Protein AF-A0A2V7XSC0-F1 (afdb_monomer_lite)

Radius of gyration: 14.92 Å; chains: 1; bounding box: 40×30×39 Å

Sequence (66 aa):
MKFPVDAPRSRVIRALQSLGFEIVREREHIAMIRRNVDGTTTPLTMPNHPRIKSSTLRRPRTSTPR

Structure (mmCIF, N/CA/C/O backbone):
data_AF-A0A2V7XSC0-F1
#
_entry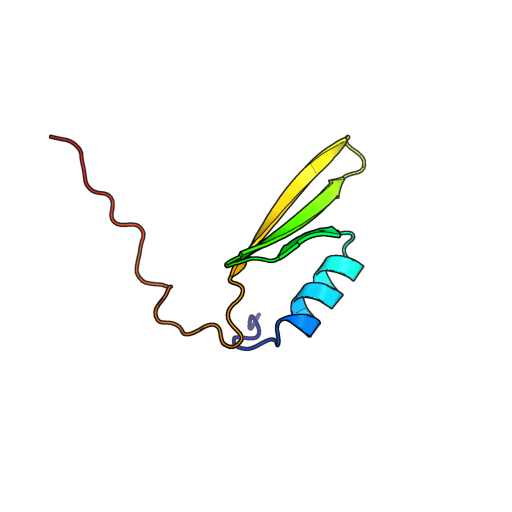.id   AF-A0A2V7XSC0-F1
#
loop_
_atom_site.group_PDB
_atom_site.id
_atom_site.type_symbol
_atom_site.label_atom_id
_atom_site.label_alt_id
_atom_site.label_comp_id
_atom_site.label_asym_id
_atom_site.label_entity_id
_atom_site.label_seq_id
_atom_site.pdbx_PDB_ins_code
_atom_site.Cartn_x
_atom_site.Cartn_y
_atom_site.Cartn_z
_atom_site.occupancy
_atom_site.B_iso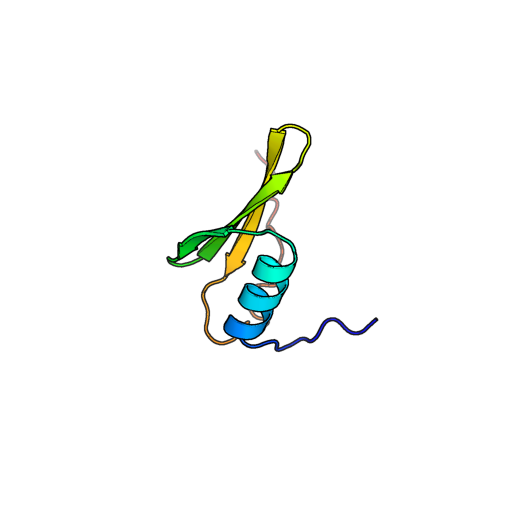_or_equiv
_atom_site.auth_seq_id
_atom_site.auth_comp_id
_atom_site.auth_asym_id
_atom_site.auth_atom_id
_atom_site.pdbx_PDB_model_num
ATOM 1 N N . MET A 1 1 ? 3.568 -20.063 -1.356 1.00 39.28 1 MET A N 1
ATOM 2 C CA . MET A 1 1 ? 3.007 -18.740 -1.712 1.00 39.28 1 MET A CA 1
ATOM 3 C C . MET A 1 1 ? 4.152 -17.804 -2.063 1.00 39.28 1 MET A C 1
ATOM 5 O O . MET A 1 1 ? 4.898 -17.404 -1.182 1.00 39.28 1 MET A O 1
ATOM 9 N N . LYS A 1 2 ? 4.378 -17.555 -3.356 1.00 42.12 2 LYS A N 1
ATOM 10 C CA . LYS A 1 2 ? 5.498 -16.741 -3.844 1.00 42.12 2 LYS A CA 1
ATOM 11 C C . LYS A 1 2 ? 4.966 -15.317 -4.009 1.00 42.12 2 LYS A C 1
ATOM 13 O O . LYS A 1 2 ? 4.201 -15.069 -4.935 1.00 42.12 2 LYS A O 1
ATOM 18 N N . PHE A 1 3 ? 5.290 -14.415 -3.082 1.00 43.41 3 PHE A N 1
ATOM 19 C CA . PHE A 1 3 ? 5.053 -12.988 -3.307 1.00 43.41 3 PHE A CA 1
ATOM 20 C C . PHE A 1 3 ? 5.806 -12.603 -4.590 1.00 43.41 3 PHE A C 1
ATOM 22 O O . PHE A 1 3 ? 6.994 -12.923 -4.691 1.00 43.41 3 PHE A O 1
ATOM 29 N N . PRO A 1 4 ? 5.146 -12.013 -5.602 1.00 48.72 4 PRO A N 1
ATOM 30 C CA . PRO A 1 4 ? 5.818 -11.652 -6.839 1.00 48.72 4 PRO A CA 1
ATOM 31 C C . PRO A 1 4 ? 6.826 -10.553 -6.514 1.00 48.72 4 PRO A C 1
ATOM 33 O O . PRO A 1 4 ? 6.452 -9.420 -6.224 1.00 48.72 4 PRO A O 1
ATOM 36 N N . VAL A 1 5 ? 8.104 -10.934 -6.515 1.00 52.34 5 VAL A N 1
ATOM 37 C CA . VAL A 1 5 ? 9.224 -10.092 -6.078 1.00 52.34 5 VAL A CA 1
ATOM 38 C C . VAL A 1 5 ? 9.442 -8.873 -6.988 1.00 52.34 5 VAL A C 1
ATOM 40 O O . VAL A 1 5 ? 10.092 -7.923 -6.584 1.00 52.34 5 VAL A O 1
ATOM 43 N N . ASP A 1 6 ? 8.776 -8.818 -8.145 1.00 54.44 6 ASP A N 1
ATOM 44 C CA . ASP A 1 6 ? 8.754 -7.655 -9.030 1.00 54.44 6 ASP A CA 1
ATOM 45 C C . ASP A 1 6 ? 7.370 -7.502 -9.683 1.00 54.44 6 ASP A C 1
ATOM 47 O O . ASP A 1 6 ? 7.137 -7.900 -10.826 1.00 54.44 6 ASP A O 1
ATOM 51 N N . ALA A 1 7 ? 6.404 -6.941 -8.953 1.00 60.41 7 ALA A N 1
ATOM 52 C CA . ALA A 1 7 ? 5.162 -6.466 -9.556 1.00 60.41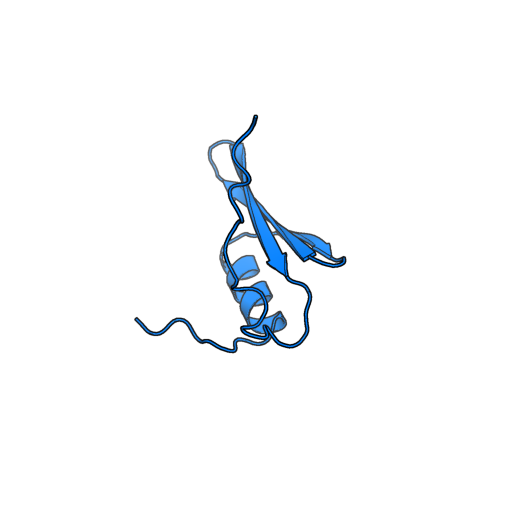 7 ALA A CA 1
ATOM 53 C C . ALA A 1 7 ? 5.332 -4.988 -9.954 1.00 60.41 7 ALA A C 1
ATOM 55 O O . ALA A 1 7 ? 5.693 -4.173 -9.101 1.00 60.41 7 ALA A O 1
ATOM 56 N N . PRO A 1 8 ? 5.068 -4.600 -11.220 1.00 68.31 8 PRO A N 1
ATOM 57 C CA . PRO A 1 8 ? 5.113 -3.196 -11.594 1.00 68.31 8 PRO A CA 1
ATOM 58 C C . PRO A 1 8 ? 4.108 -2.429 -10.736 1.00 68.31 8 PRO A C 1
ATOM 60 O O . PRO A 1 8 ? 2.981 -2.892 -10.548 1.00 68.31 8 PRO A O 1
ATOM 63 N N . ARG A 1 9 ? 4.514 -1.259 -10.228 1.00 72.44 9 ARG A N 1
ATOM 64 C CA . ARG A 1 9 ? 3.715 -0.377 -9.359 1.00 72.44 9 ARG A CA 1
ATOM 65 C C . ARG A 1 9 ? 2.252 -0.290 -9.800 1.00 72.44 9 ARG A C 1
ATOM 67 O O . ARG A 1 9 ? 1.356 -0.458 -8.982 1.00 72.44 9 ARG A O 1
ATOM 74 N N . SER A 1 10 ? 2.010 -0.114 -11.098 1.00 76.94 10 SER A N 1
ATOM 75 C CA . SER A 1 10 ? 0.663 -0.028 -11.664 1.00 76.94 10 SER A CA 1
ATOM 76 C C . SER A 1 10 ? -0.184 -1.272 -11.390 1.00 76.94 10 SER A C 1
ATOM 78 O O . SER A 1 10 ? -1.369 -1.144 -11.125 1.00 76.94 10 SER A O 1
ATOM 80 N N . ARG A 1 11 ? 0.400 -2.477 -11.400 1.00 79.06 11 ARG A N 1
ATOM 81 C CA . ARG A 1 11 ? -0.302 -3.736 -11.094 1.00 79.06 11 ARG A CA 1
ATOM 82 C C . ARG A 1 11 ? -0.685 -3.818 -9.620 1.00 79.06 11 ARG A C 1
ATOM 84 O O . ARG A 1 11 ? -1.788 -4.255 -9.312 1.00 79.06 11 ARG A O 1
ATOM 91 N N . VAL A 1 12 ? 0.211 -3.375 -8.737 1.00 77.31 12 VAL A N 1
ATOM 92 C CA . VAL A 1 12 ? -0.027 -3.357 -7.287 1.00 77.31 12 VAL A CA 1
ATOM 93 C C . VAL A 1 12 ? -1.101 -2.331 -6.937 1.00 77.31 12 VAL A C 1
ATOM 95 O O . VAL A 1 12 ? -2.059 -2.669 -6.254 1.00 77.31 12 VAL A O 1
ATOM 98 N N . ILE A 1 13 ? -1.008 -1.119 -7.490 1.00 81.50 13 ILE A N 1
ATOM 99 C CA . ILE A 1 13 ? -2.037 -0.084 -7.339 1.00 81.50 13 ILE A CA 1
ATOM 100 C C . ILE A 1 13 ? -3.389 -0.594 -7.836 1.00 81.50 13 ILE A C 1
ATOM 102 O O . ILE A 1 13 ? -4.375 -0.460 -7.126 1.00 81.50 13 ILE A O 1
ATOM 106 N N . ARG A 1 14 ? -3.449 -1.219 -9.018 1.00 84.00 14 ARG A N 1
ATOM 107 C CA . ARG A 1 14 ? -4.712 -1.707 -9.594 1.00 84.00 14 ARG A CA 1
ATOM 108 C C . ARG A 1 14 ? -5.338 -2.829 -8.762 1.00 84.00 14 ARG A C 1
ATOM 110 O O . ARG A 1 14 ? -6.553 -2.860 -8.600 1.00 84.00 14 ARG A O 1
ATOM 117 N N . ALA A 1 15 ? -4.518 -3.719 -8.202 1.00 84.62 15 ALA A N 1
ATOM 118 C CA . ALA A 1 15 ? -4.979 -4.743 -7.268 1.00 84.62 15 ALA A CA 1
ATOM 119 C C . ALA A 1 15 ? -5.510 -4.125 -5.963 1.00 84.62 15 ALA A C 1
ATOM 121 O O . ALA A 1 15 ? -6.567 -4.521 -5.484 1.00 84.62 15 ALA A O 1
ATOM 122 N N . LEU A 1 16 ? -4.821 -3.119 -5.419 1.00 84.88 16 LEU A N 1
ATOM 123 C CA . LEU A 1 16 ? -5.246 -2.408 -4.212 1.00 84.88 16 LEU A CA 1
ATOM 124 C C . LEU A 1 16 ? -6.519 -1.583 -4.451 1.00 84.88 16 LEU A C 1
ATOM 126 O O . LEU A 1 16 ? -7.438 -1.640 -3.642 1.00 84.88 16 LEU A O 1
ATOM 130 N N . GLN A 1 17 ? -6.640 -0.909 -5.592 1.00 86.88 17 GLN A N 1
ATOM 131 C CA . GLN A 1 17 ? -7.879 -0.244 -6.008 1.00 86.88 17 GLN A CA 1
ATOM 132 C C . GLN A 1 17 ? -9.040 -1.235 -6.109 1.00 86.88 17 GLN A C 1
ATOM 134 O O . GLN A 1 17 ? -10.120 -0.956 -5.598 1.00 86.88 17 GLN A O 1
ATOM 139 N N . SER A 1 18 ? -8.809 -2.429 -6.668 1.00 86.94 18 SER A N 1
ATOM 140 C CA . SER A 1 18 ? -9.825 -3.491 -6.702 1.00 86.94 18 SER A CA 1
ATOM 141 C C . SER A 1 18 ? -10.242 -3.984 -5.310 1.00 86.94 18 SER A C 1
ATOM 143 O O . SER A 1 18 ? -11.335 -4.522 -5.168 1.00 86.94 18 SER A O 1
ATOM 145 N N . LEU A 1 19 ? -9.391 -3.823 -4.293 1.00 84.50 19 LEU A N 1
ATOM 146 C CA . LEU A 1 19 ? -9.687 -4.162 -2.896 1.00 84.50 19 LEU A CA 1
ATOM 147 C C . LEU A 1 19 ? -10.362 -3.004 -2.131 1.00 84.50 19 LEU A C 1
ATOM 149 O O . LEU A 1 19 ? -10.701 -3.159 -0.953 1.00 84.50 19 LEU A O 1
ATOM 153 N N . GLY A 1 20 ? -10.561 -1.853 -2.783 1.00 88.12 20 GLY A N 1
ATOM 154 C CA . GLY A 1 20 ? -11.152 -0.651 -2.194 1.00 88.12 20 GLY A CA 1
ATOM 155 C C . GLY A 1 20 ? -10.142 0.301 -1.550 1.00 88.12 20 GLY A C 1
ATOM 156 O O . GLY A 1 20 ? -10.521 1.094 -0.691 1.00 88.12 20 GLY A O 1
ATOM 157 N N . PHE A 1 21 ? -8.859 0.218 -1.911 1.00 89.12 21 PHE A N 1
ATOM 158 C CA . PHE A 1 21 ? -7.871 1.219 -1.511 1.00 89.12 21 PHE A CA 1
ATOM 159 C C . PHE A 1 21 ? -7.857 2.398 -2.490 1.00 89.12 21 PHE A C 1
ATOM 161 O O . PHE A 1 21 ? -7.729 2.229 -3.702 1.00 89.12 21 PHE A O 1
ATOM 168 N N . GLU A 1 22 ? -7.890 3.604 -1.948 1.00 89.25 22 GLU A N 1
ATOM 169 C CA . GLU A 1 22 ? -7.809 4.871 -2.664 1.00 89.25 22 GLU A CA 1
ATOM 170 C C . GLU A 1 22 ? -6.424 5.491 -2.457 1.00 89.25 22 GLU A C 1
ATOM 172 O O . GLU A 1 22 ? -5.877 5.444 -1.357 1.00 89.25 22 GLU A O 1
ATOM 177 N N . ILE A 1 23 ? -5.833 6.077 -3.497 1.00 87.25 23 ILE A N 1
ATOM 178 C CA . ILE A 1 23 ? -4.539 6.758 -3.378 1.00 87.25 23 ILE A CA 1
ATOM 179 C C . ILE A 1 23 ? -4.757 8.126 -2.730 1.00 87.25 23 ILE A C 1
ATOM 181 O O . ILE A 1 23 ? -5.551 8.920 -3.221 1.00 87.25 23 ILE A O 1
ATOM 185 N N . VAL A 1 24 ? -4.022 8.419 -1.657 1.00 88.50 24 VAL A N 1
ATOM 186 C CA . VAL A 1 24 ? -4.099 9.714 -0.955 1.00 88.50 24 VAL A CA 1
ATOM 187 C C . VAL A 1 24 ? -2.861 10.575 -1.143 1.00 88.50 24 VAL A C 1
ATOM 189 O O . VAL A 1 24 ? -2.919 11.790 -0.962 1.00 88.50 24 VAL A O 1
ATOM 192 N N . ARG A 1 25 ? -1.715 9.974 -1.481 1.00 85.62 25 ARG A N 1
ATOM 193 C CA . ARG A 1 25 ? -0.467 10.714 -1.687 1.00 85.62 25 ARG A CA 1
ATOM 194 C C . ARG A 1 25 ? 0.470 9.943 -2.596 1.00 85.62 25 ARG A C 1
ATOM 196 O O . ARG A 1 25 ? 0.745 8.785 -2.325 1.00 85.62 25 ARG A O 1
ATOM 203 N N . GLU A 1 26 ? 1.028 10.611 -3.598 1.00 77.69 26 GLU A N 1
ATOM 204 C CA . GLU A 1 26 ? 2.022 10.052 -4.521 1.00 77.69 26 GLU A CA 1
ATOM 205 C C . GLU A 1 26 ? 3.255 10.962 -4.523 1.00 77.69 26 GLU A C 1
ATOM 207 O O . GLU A 1 26 ? 3.364 11.888 -5.321 1.00 77.69 26 GLU A O 1
ATOM 212 N N . ARG A 1 27 ? 4.164 10.772 -3.557 1.00 78.12 27 ARG A N 1
ATOM 213 C CA . ARG A 1 27 ? 5.463 11.481 -3.520 1.00 78.12 27 ARG A CA 1
ATOM 214 C C . ARG A 1 27 ? 6.599 10.458 -3.505 1.00 78.12 27 ARG A C 1
ATOM 216 O O . ARG A 1 27 ? 6.573 9.557 -4.325 1.00 78.12 27 ARG A O 1
ATOM 223 N N . GLU A 1 28 ? 7.566 10.530 -2.590 1.00 78.38 28 GLU A N 1
ATOM 224 C CA . GLU A 1 28 ? 8.586 9.471 -2.415 1.00 78.38 28 GLU A CA 1
ATOM 225 C C . GLU A 1 28 ? 7.990 8.113 -2.029 1.00 78.38 28 GLU A C 1
ATOM 227 O O . GLU A 1 28 ? 8.522 7.058 -2.370 1.00 78.38 28 GLU A O 1
ATOM 232 N N . HIS A 1 29 ? 6.843 8.140 -1.359 1.00 80.00 29 HIS A N 1
ATOM 233 C CA . HIS A 1 29 ? 6.032 6.973 -1.070 1.00 80.00 29 HIS A CA 1
ATOM 234 C C . HIS A 1 29 ? 4.602 7.234 -1.548 1.00 80.00 29 HIS A C 1
ATOM 236 O O . HIS A 1 29 ? 4.112 8.369 -1.496 1.00 80.00 29 HIS A O 1
ATOM 242 N N . ILE A 1 30 ? 3.952 6.178 -2.023 1.00 83.19 30 ILE A N 1
ATOM 243 C CA . ILE A 1 30 ? 2.537 6.141 -2.359 1.00 83.19 30 ILE A CA 1
ATOM 244 C C . I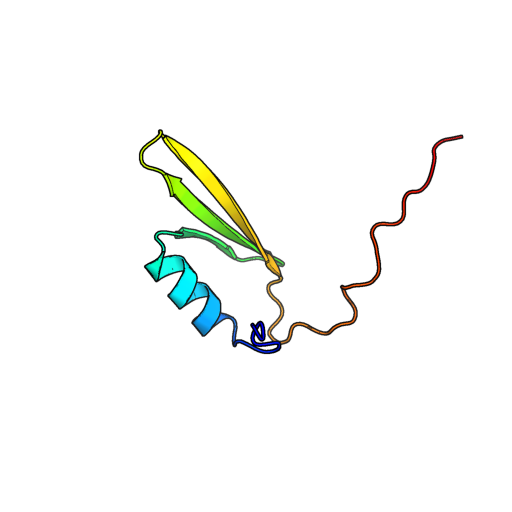LE A 1 30 ? 1.790 5.724 -1.104 1.00 83.19 30 ILE A C 1
ATOM 246 O O . ILE A 1 30 ? 1.921 4.587 -0.658 1.00 83.19 30 ILE A O 1
ATOM 250 N N . ALA A 1 31 ? 1.028 6.640 -0.524 1.00 86.88 31 ALA A N 1
ATOM 251 C CA . ALA A 1 31 ? 0.093 6.312 0.536 1.00 86.88 31 ALA A CA 1
ATOM 252 C C . ALA A 1 31 ? -1.283 6.067 -0.083 1.00 86.8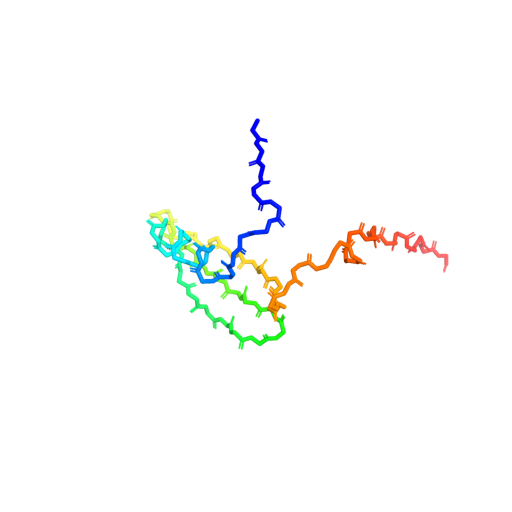8 31 ALA A C 1
ATOM 254 O O . ALA A 1 31 ? -1.771 6.864 -0.888 1.00 86.88 31 ALA A O 1
ATOM 255 N N . MET A 1 32 ? -1.899 4.964 0.313 1.00 90.44 32 MET A N 1
ATOM 256 C CA . MET A 1 32 ? -3.262 4.584 -0.013 1.00 90.44 32 MET A CA 1
ATOM 257 C C . MET A 1 32 ? -4.048 4.399 1.285 1.00 90.44 32 MET A C 1
ATOM 259 O O . MET A 1 32 ? -3.469 4.055 2.314 1.00 90.44 32 MET A O 1
ATOM 263 N N . ILE A 1 33 ? -5.357 4.610 1.255 1.00 91.69 33 ILE A N 1
ATOM 264 C CA . ILE A 1 33 ? -6.251 4.319 2.377 1.00 91.69 33 ILE A CA 1
ATOM 265 C C . ILE A 1 33 ? -7.395 3.445 1.893 1.00 91.69 33 ILE A C 1
ATOM 267 O O . ILE A 1 33 ? -7.915 3.655 0.805 1.00 91.69 33 ILE A O 1
ATOM 271 N N . ARG A 1 34 ? -7.819 2.485 2.706 1.00 90.44 34 ARG A N 1
ATOM 272 C CA . ARG A 1 34 ? -9.080 1.768 2.504 1.00 90.44 34 ARG A CA 1
ATOM 273 C C . ARG A 1 34 ? -10.057 2.185 3.583 1.00 90.44 34 ARG A C 1
ATOM 275 O O . ARG A 1 34 ? -9.718 2.100 4.761 1.00 90.44 34 ARG A O 1
ATOM 282 N N . ARG A 1 35 ? -11.255 2.613 3.192 1.00 88.12 35 ARG A N 1
ATOM 283 C CA . ARG A 1 35 ? -12.370 2.827 4.121 1.00 88.12 35 ARG A CA 1
ATOM 284 C C . ARG A 1 35 ? -13.035 1.479 4.389 1.00 88.12 35 ARG A C 1
ATOM 286 O O . ARG A 1 35 ? -13.510 0.835 3.456 1.00 88.12 35 ARG A O 1
ATOM 293 N N . ASN A 1 36 ? -13.025 1.031 5.639 1.00 83.06 36 ASN A N 1
ATOM 294 C CA . ASN A 1 36 ? -13.776 -0.148 6.059 1.00 83.06 36 ASN A CA 1
ATOM 295 C C . ASN A 1 36 ? -15.212 0.256 6.422 1.00 83.06 36 ASN A C 1
ATOM 297 O O . ASN A 1 36 ? -15.475 1.410 6.761 1.00 83.06 36 ASN A O 1
ATOM 301 N N . VAL A 1 37 ? -16.132 -0.709 6.373 1.00 81.69 37 VAL A N 1
ATOM 302 C CA . VAL A 1 37 ? -17.546 -0.518 6.750 1.00 81.69 37 VAL A CA 1
ATOM 303 C C . VAL A 1 37 ? -17.687 -0.062 8.205 1.00 81.69 37 VAL A C 1
ATOM 305 O O . VAL A 1 37 ? -18.562 0.739 8.509 1.00 81.69 37 VAL A O 1
ATOM 308 N N . ASP A 1 38 ? -16.762 -0.471 9.073 1.00 81.06 38 ASP A N 1
ATOM 309 C CA . ASP A 1 38 ? -16.695 -0.078 10.486 1.00 81.06 38 ASP A CA 1
ATOM 310 C C . ASP A 1 38 ? -16.264 1.387 10.717 1.00 81.06 38 ASP A C 1
ATOM 312 O O . ASP A 1 38 ? -15.985 1.786 11.844 1.00 81.06 38 ASP A O 1
ATOM 316 N N . GLY A 1 39 ? -16.125 2.195 9.659 1.00 84.56 39 GLY A N 1
ATOM 317 C CA . GLY A 1 39 ? -15.689 3.596 9.739 1.00 84.56 39 GLY A CA 1
ATOM 318 C C . GLY A 1 39 ? -14.184 3.778 9.967 1.00 84.56 39 GLY A C 1
ATOM 319 O O . GLY A 1 39 ? -13.683 4.901 9.951 1.00 84.56 39 GLY A O 1
ATOM 320 N N . THR A 1 40 ? -13.434 2.686 10.131 1.00 86.00 40 THR A N 1
ATOM 321 C CA . THR A 1 40 ? -11.973 2.730 10.231 1.00 86.00 40 THR A CA 1
ATOM 322 C C . THR A 1 40 ? -11.340 2.895 8.853 1.00 86.00 40 THR A C 1
ATOM 324 O O . THR A 1 40 ? -11.777 2.308 7.862 1.00 86.00 40 THR A O 1
ATOM 327 N N . THR A 1 41 ? -10.263 3.672 8.780 1.00 89.12 41 THR A N 1
ATOM 328 C CA . THR A 1 41 ? -9.415 3.744 7.587 1.00 89.12 41 THR A CA 1
ATOM 329 C C . THR A 1 41 ? -8.146 2.943 7.804 1.00 89.12 41 THR A C 1
ATOM 331 O O . THR A 1 41 ? -7.407 3.211 8.750 1.00 89.12 41 THR A O 1
ATOM 334 N N . THR A 1 42 ? -7.859 2.000 6.913 1.00 87.56 42 THR A N 1
ATOM 335 C CA . THR A 1 42 ? -6.591 1.265 6.908 1.00 87.56 42 THR A CA 1
ATOM 336 C C . THR A 1 42 ? -5.608 1.970 5.973 1.00 87.56 42 THR A C 1
ATOM 338 O O . THR A 1 42 ? -5.792 1.892 4.753 1.00 87.56 42 THR A O 1
ATOM 341 N N . PRO A 1 43 ? -4.584 2.672 6.496 1.00 85.88 43 PRO A N 1
ATOM 342 C CA . PRO A 1 43 ? -3.536 3.243 5.666 1.00 85.88 43 PRO A CA 1
ATOM 343 C C . PRO A 1 43 ? -2.579 2.148 5.182 1.00 85.88 43 PRO A C 1
ATOM 345 O O . PRO A 1 43 ? -2.243 1.217 5.912 1.00 85.88 43 PRO A O 1
ATOM 348 N N . LEU A 1 44 ? -2.111 2.286 3.949 1.00 85.00 44 LEU A N 1
ATOM 349 C CA . LEU A 1 44 ? -1.121 1.424 3.325 1.00 85.00 44 LEU A CA 1
ATOM 350 C C . LEU A 1 44 ? -0.111 2.295 2.583 1.00 85.00 44 LEU A C 1
ATOM 352 O O . LEU A 1 44 ? -0.477 3.047 1.685 1.00 85.00 44 LEU A O 1
ATOM 356 N N . THR A 1 45 ? 1.166 2.172 2.928 1.00 82.38 45 THR A N 1
ATOM 357 C CA . THR A 1 45 ? 2.231 2.972 2.317 1.00 82.38 45 THR A CA 1
ATOM 358 C C . THR A 1 45 ? 3.166 2.069 1.529 1.00 82.38 45 THR A C 1
ATOM 360 O O . THR A 1 45 ? 3.694 1.095 2.062 1.00 82.38 45 THR A O 1
ATOM 363 N N . MET A 1 46 ? 3.392 2.397 0.262 1.00 79.31 46 MET A N 1
ATOM 364 C CA . MET A 1 46 ? 4.322 1.697 -0.618 1.00 79.31 46 MET A CA 1
ATOM 365 C C . MET A 1 46 ? 5.413 2.650 -1.109 1.00 79.31 46 MET A C 1
ATOM 367 O O . MET A 1 46 ? 5.128 3.809 -1.394 1.00 79.31 46 MET A O 1
ATOM 371 N N . PRO A 1 47 ? 6.664 2.205 -1.250 1.00 75.44 47 PRO A N 1
ATOM 372 C CA . PRO A 1 47 ? 7.723 3.035 -1.817 1.00 75.44 47 PRO A CA 1
ATOM 373 C C . PRO A 1 47 ? 7.476 3.356 -3.298 1.00 75.44 47 PRO A C 1
ATOM 375 O O . PRO A 1 47 ? 7.153 2.472 -4.092 1.00 75.44 47 PRO A O 1
ATOM 378 N N . ASN A 1 48 ? 7.653 4.625 -3.686 1.00 67.62 48 ASN A N 1
ATOM 379 C CA . ASN A 1 48 ? 7.480 5.101 -5.063 1.00 67.62 48 ASN A CA 1
ATOM 380 C C . ASN A 1 48 ? 8.785 5.010 -5.869 1.00 67.62 48 ASN A C 1
ATOM 382 O O . ASN A 1 48 ? 9.211 5.970 -6.506 1.00 67.62 48 ASN A O 1
ATOM 386 N N . HIS A 1 49 ? 9.451 3.857 -5.841 1.00 63.31 49 HIS A N 1
ATOM 387 C CA . HIS A 1 49 ? 10.542 3.589 -6.780 1.00 63.31 49 HIS A CA 1
ATOM 388 C C . HIS A 1 49 ? 10.036 2.731 -7.958 1.00 63.31 49 HIS A C 1
ATOM 390 O O . HIS A 1 49 ? 9.247 1.801 -7.761 1.00 63.31 49 HIS A O 1
ATOM 396 N N . PRO A 1 50 ? 10.511 2.970 -9.192 1.00 55.34 50 PRO A N 1
ATOM 397 C CA . PRO A 1 50 ? 10.168 2.154 -10.363 1.00 55.34 50 PRO A CA 1
ATOM 398 C C . PRO A 1 50 ? 10.714 0.713 -10.298 1.00 55.34 50 PRO A C 1
ATOM 400 O O . PRO A 1 50 ? 10.283 -0.142 -11.066 1.00 55.34 50 PRO A O 1
ATOM 403 N N . ARG A 1 51 ? 11.634 0.425 -9.370 1.00 49.47 51 ARG A N 1
ATOM 404 C CA . ARG A 1 51 ? 12.165 -0.909 -9.066 1.00 49.47 51 ARG A CA 1
ATOM 405 C C . ARG A 1 51 ? 12.392 -1.001 -7.563 1.00 49.47 51 ARG A C 1
ATOM 407 O O . ARG A 1 51 ? 13.179 -0.214 -7.037 1.00 49.47 51 ARG A O 1
ATOM 414 N N . ILE A 1 52 ? 11.734 -1.950 -6.896 1.00 55.12 52 ILE A N 1
ATOM 415 C CA . ILE A 1 52 ? 12.022 -2.260 -5.492 1.00 55.12 52 ILE A CA 1
ATOM 416 C C . ILE A 1 52 ? 13.395 -2.917 -5.445 1.00 55.12 52 ILE A C 1
ATOM 418 O O . ILE A 1 52 ? 13.524 -4.128 -5.578 1.00 55.12 52 ILE A O 1
ATOM 422 N N . LYS A 1 53 ? 14.460 -2.120 -5.316 1.00 48.16 53 LYS A N 1
ATOM 423 C CA . LYS A 1 53 ? 15.783 -2.690 -5.066 1.00 48.16 53 LYS A CA 1
ATOM 424 C C . LYS A 1 53 ? 15.795 -3.242 -3.643 1.00 48.16 53 LYS A C 1
ATOM 426 O O . LYS A 1 53 ? 15.481 -2.540 -2.685 1.00 48.16 53 LYS A O 1
ATOM 431 N N . SER A 1 54 ? 16.241 -4.485 -3.513 1.00 50.38 54 SER A N 1
ATOM 432 C CA . SER A 1 54 ? 16.492 -5.211 -2.260 1.00 50.38 54 SER A CA 1
ATOM 433 C C . SER A 1 54 ? 17.398 -4.477 -1.253 1.00 50.38 54 SER A C 1
ATOM 435 O O . SER A 1 54 ? 17.507 -4.899 -0.103 1.00 50.38 54 SER A O 1
ATOM 437 N N . SER A 1 55 ? 18.014 -3.353 -1.634 1.00 50.78 55 SER A N 1
ATOM 438 C CA . SER A 1 55 ? 18.842 -2.515 -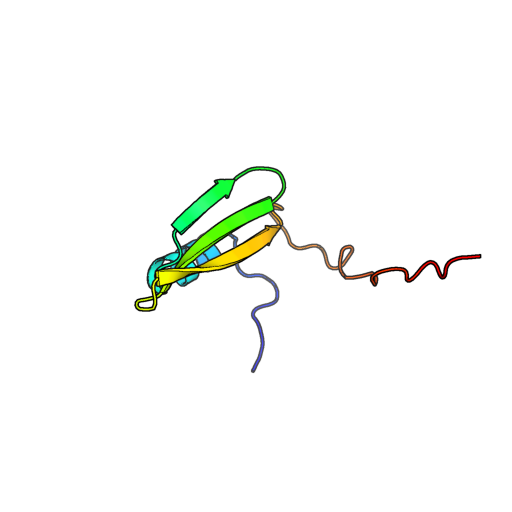0.760 1.00 50.78 55 SER A CA 1
ATOM 439 C C . SER A 1 55 ? 18.085 -1.804 0.371 1.00 50.78 55 SER A C 1
ATOM 441 O O . SER A 1 55 ? 18.746 -1.342 1.297 1.00 50.78 55 SER A O 1
ATOM 443 N N . THR A 1 56 ? 16.746 -1.770 0.377 1.00 53.31 56 THR A N 1
ATOM 444 C CA . THR A 1 56 ? 15.959 -1.162 1.479 1.00 53.31 56 THR A CA 1
ATOM 445 C C . THR A 1 56 ? 15.424 -2.186 2.495 1.00 53.31 56 THR A C 1
ATOM 447 O O . THR A 1 56 ? 14.648 -1.839 3.376 1.00 53.31 56 THR A O 1
ATOM 450 N N . LEU A 1 57 ? 15.853 -3.454 2.433 1.00 51.75 57 LEU A N 1
ATOM 451 C CA . LEU A 1 57 ? 15.562 -4.469 3.466 1.00 51.75 57 LEU A CA 1
ATOM 452 C C . LEU A 1 57 ? 16.624 -4.527 4.582 1.00 51.75 57 LEU A C 1
ATOM 454 O O . LEU A 1 57 ? 16.684 -5.491 5.349 1.00 51.75 57 LEU A O 1
ATOM 458 N N . ARG A 1 58 ? 17.483 -3.510 4.721 1.00 49.84 58 ARG A N 1
ATOM 459 C CA . ARG A 1 58 ? 18.465 -3.470 5.813 1.00 49.84 58 ARG A CA 1
ATOM 460 C C . ARG A 1 58 ? 17.846 -2.818 7.056 1.00 49.84 58 ARG A C 1
ATOM 462 O O . ARG A 1 58 ? 18.006 -1.628 7.259 1.00 49.84 58 ARG A O 1
ATOM 469 N N . ARG A 1 59 ? 17.154 -3.663 7.836 1.00 50.56 59 ARG A N 1
ATOM 470 C CA . ARG A 1 59 ? 16.906 -3.645 9.300 1.00 50.56 59 ARG A CA 1
ATOM 471 C C . ARG A 1 59 ? 16.641 -2.275 9.973 1.00 50.56 59 ARG A C 1
ATOM 473 O O . ARG A 1 59 ? 17.520 -1.420 9.936 1.00 50.56 59 ARG A O 1
ATOM 480 N N . PRO A 1 60 ? 15.549 -2.094 10.747 1.00 45.81 60 PRO A N 1
ATOM 481 C CA . PRO A 1 60 ? 15.510 -1.007 11.725 1.00 45.81 60 PRO A CA 1
ATOM 482 C C . PRO A 1 60 ? 16.675 -1.182 12.713 1.00 45.81 60 PRO A C 1
ATOM 484 O O . PRO A 1 60 ? 16.815 -2.219 13.361 1.00 45.81 60 PRO A O 1
ATOM 487 N N . ARG A 1 61 ? 17.559 -0.183 12.782 1.00 48.22 61 ARG A N 1
ATOM 488 C CA . ARG A 1 61 ? 18.619 -0.087 13.786 1.00 48.22 61 ARG A CA 1
ATOM 489 C C . ARG A 1 61 ? 17.972 0.384 15.084 1.00 48.22 61 ARG A C 1
ATOM 491 O O . ARG A 1 61 ? 17.655 1.560 15.221 1.00 48.22 61 ARG A O 1
ATOM 498 N N . THR A 1 62 ? 17.783 -0.524 16.032 1.00 46.53 62 THR A N 1
ATOM 499 C CA . THR A 1 62 ? 17.538 -0.174 17.432 1.00 46.53 62 THR A CA 1
ATOM 500 C C . THR A 1 62 ? 18.821 0.461 17.968 1.00 46.53 62 THR A C 1
ATOM 502 O O . THR A 1 62 ? 19.758 -0.237 18.347 1.00 46.53 62 THR A O 1
ATOM 505 N N . SER A 1 63 ? 18.923 1.790 17.928 1.00 40.69 63 SER A N 1
ATOM 506 C CA . SER A 1 63 ? 19.893 2.501 18.761 1.00 40.69 63 SER A CA 1
ATOM 507 C C . SER A 1 63 ? 19.264 2.649 20.144 1.00 40.69 63 SER A C 1
ATOM 509 O O . SER A 1 63 ? 18.407 3.499 20.364 1.00 40.69 63 SER A O 1
ATOM 511 N N . THR A 1 64 ? 19.645 1.735 21.030 1.00 48.91 64 THR A N 1
ATOM 512 C CA . THR A 1 64 ? 19.404 1.740 22.477 1.00 48.91 64 THR A CA 1
ATOM 513 C C . THR A 1 64 ? 19.754 3.105 23.091 1.00 48.91 64 THR A C 1
ATOM 515 O O . THR A 1 64 ? 20.795 3.657 22.725 1.00 48.91 64 THR A O 1
ATOM 518 N N . PRO A 1 65 ? 18.947 3.651 24.021 1.00 59.31 65 PRO A N 1
ATOM 519 C CA . PRO A 1 65 ? 19.282 4.889 24.715 1.00 59.31 65 PRO A CA 1
ATOM 520 C C . PRO A 1 65 ? 20.386 4.638 25.755 1.00 59.31 65 PRO A C 1
ATOM 522 O O . PRO A 1 65 ? 20.382 3.614 26.444 1.00 59.31 65 PRO A O 1
ATOM 525 N N . ARG A 1 66 ? 21.322 5.579 25.872 1.00 49.66 66 ARG A N 1
ATOM 526 C CA . ARG A 1 66 ? 22.139 5.816 27.065 1.00 49.66 66 ARG A CA 1
ATOM 527 C C . ARG A 1 66 ? 22.120 7.304 27.354 1.00 49.66 66 ARG A C 1
ATOM 529 O O . ARG A 1 66 ? 22.155 8.066 26.363 1.00 49.66 66 ARG A O 1
#

pLDDT: mean 70.71, std 16.91, range [39.28, 91.69]

Secondary structure (DSSP, 8-state):
----TT--HHHHHHHHHHTTEEEEEESSEEEEEEE-TTS-EEEEEEE--SS--GGG-S--------

Foldseek 3Di:
DDDPQDDFPVRVVVVCVVVQWAFDDDDQKTWIWHQDPVRDIDIDIGGPDRHPPPVVPPDDDPPDDD